Protein AF-A0A517NLF2-F1 (afdb_monomer)

Sequence (130 aa):
MVRHGDGIETCLICGDEVRTRGLCTKHYAQFNRRKRSMTRQQAEAFEEKLIADDLLAPSKQPGRPAADDPFADVAEAIMSRYPITTASKMPAAKDSDSDEADFDRQIEAAKAKDEAAKPAKKTTKRKKSG

pLDDT: mean 76.45, std 18.39, range [37.09, 98.31]

Mean predicted aligned error: 16.2 Å

Structure (mmCIF, N/CA/C/O backbone):
data_AF-A0A517NLF2-F1
#
_entry.id   AF-A0A517NLF2-F1
#
loop_
_atom_site.group_PDB
_atom_site.id
_atom_site.type_symbol
_atom_site.label_atom_id
_atom_site.label_alt_id
_atom_site.label_comp_id
_atom_site.label_asym_id
_atom_site.label_entity_id
_atom_site.label_seq_id
_atom_site.pdbx_PDB_ins_code
_atom_site.Cartn_x
_atom_site.Cartn_y
_atom_site.Cartn_z
_atom_site.occupancy
_atom_site.B_iso_or_equiv
_atom_site.auth_seq_id
_atom_site.auth_comp_id
_atom_site.auth_asym_id
_atom_site.auth_atom_id
_atom_site.pdbx_PDB_model_num
ATOM 1 N N . MET A 1 1 ? -15.611 -22.780 -2.979 1.00 37.09 1 MET A N 1
ATOM 2 C CA . MET A 1 1 ? -14.179 -22.455 -2.799 1.00 37.09 1 MET A CA 1
ATOM 3 C C . MET A 1 1 ? -13.771 -21.573 -3.968 1.00 37.09 1 MET A C 1
ATOM 5 O O . MET A 1 1 ? -13.576 -22.090 -5.061 1.00 37.09 1 MET A O 1
ATOM 9 N N . VAL A 1 2 ? -13.799 -20.252 -3.784 1.00 44.44 2 VAL A N 1
ATOM 10 C CA . VAL A 1 2 ? -13.545 -19.280 -4.859 1.00 44.44 2 VAL A CA 1
ATOM 11 C C . VAL A 1 2 ? -12.033 -19.194 -5.059 1.00 44.44 2 VAL A C 1
ATOM 13 O O . VAL A 1 2 ? -11.298 -18.860 -4.136 1.00 44.44 2 VAL A O 1
ATOM 16 N N . ARG A 1 3 ? -11.551 -19.604 -6.234 1.00 39.16 3 ARG A N 1
ATOM 17 C CA . ARG A 1 3 ? -10.129 -19.545 -6.584 1.00 39.16 3 ARG A CA 1
ATOM 18 C C . ARG A 1 3 ? -9.801 -18.109 -6.999 1.00 39.16 3 ARG A C 1
ATOM 20 O O . ARG A 1 3 ? -10.175 -17.699 -8.089 1.00 39.16 3 ARG A O 1
ATOM 27 N N . HIS A 1 4 ? -9.126 -17.350 -6.140 1.00 45.62 4 HIS A N 1
ATOM 28 C CA . HIS A 1 4 ? -8.591 -16.028 -6.482 1.00 45.62 4 HIS A CA 1
ATOM 29 C C . HIS A 1 4 ? -7.223 -16.182 -7.165 1.00 45.62 4 HIS A C 1
ATOM 31 O O . HIS A 1 4 ? -6.184 -16.074 -6.518 1.00 45.62 4 HIS A O 1
ATOM 37 N N . GLY A 1 5 ? -7.234 -16.503 -8.463 1.00 45.47 5 GLY A N 1
ATOM 38 C CA . GLY A 1 5 ? -6.035 -16.598 -9.308 1.00 45.47 5 GLY A CA 1
ATOM 39 C C . GLY A 1 5 ? -5.827 -15.416 -10.263 1.00 45.47 5 GLY A C 1
ATOM 40 O O . GLY A 1 5 ? -4.733 -15.249 -10.791 1.00 45.47 5 GLY A O 1
ATOM 41 N N . ASP A 1 6 ? -6.833 -14.564 -10.459 1.00 48.81 6 ASP A N 1
ATOM 42 C CA . ASP A 1 6 ? -6.963 -13.775 -11.688 1.00 48.81 6 ASP A CA 1
ATOM 43 C C . ASP A 1 6 ? -7.286 -12.310 -11.385 1.00 48.81 6 ASP A C 1
ATOM 45 O O . ASP A 1 6 ? -7.923 -12.009 -10.377 1.00 48.81 6 ASP A O 1
ATOM 49 N N . GLY A 1 7 ? -6.817 -11.398 -12.240 1.00 58.72 7 GLY A N 1
ATOM 50 C CA . GLY A 1 7 ? -6.957 -9.945 -12.114 1.00 58.72 7 GLY A CA 1
ATOM 51 C C . GLY A 1 7 ? -8.296 -9.498 -11.528 1.00 58.72 7 GLY A C 1
ATOM 52 O O . GLY A 1 7 ? -9.311 -9.469 -12.212 1.00 58.72 7 GLY A O 1
ATOM 53 N N . ILE A 1 8 ? -8.287 -9.139 -10.243 1.00 63.69 8 ILE A N 1
ATOM 54 C CA . ILE A 1 8 ? -9.467 -8.617 -9.558 1.00 63.69 8 ILE A CA 1
ATOM 55 C C . ILE A 1 8 ? -9.730 -7.221 -10.129 1.00 63.69 8 ILE A C 1
ATOM 57 O O . ILE A 1 8 ? -9.091 -6.256 -9.713 1.00 63.69 8 ILE A O 1
ATOM 61 N N . GLU A 1 9 ? -10.637 -7.127 -11.100 1.00 80.88 9 GLU A N 1
ATOM 62 C CA . GLU A 1 9 ? -11.022 -5.863 -11.744 1.00 80.88 9 GLU A CA 1
ATOM 63 C C . GLU A 1 9 ? -12.040 -5.069 -10.909 1.00 80.88 9 GLU A C 1
ATOM 65 O O . GLU A 1 9 ? -12.166 -3.857 -11.078 1.00 80.88 9 GLU A O 1
ATOM 70 N N . THR A 1 10 ? -12.724 -5.717 -9.957 1.00 93.31 10 THR A N 1
ATOM 71 C CA . THR A 1 10 ? -13.833 -5.129 -9.184 1.00 93.31 10 THR A CA 1
ATOM 72 C C . THR A 1 10 ? -13.596 -5.131 -7.675 1.00 93.31 10 THR A C 1
ATOM 74 O O . THR A 1 10 ? -13.072 -6.084 -7.103 1.00 93.31 10 THR A O 1
ATOM 77 N N . CYS A 1 11 ? -13.978 -4.046 -7.009 1.00 95.06 11 CYS A N 1
ATOM 78 C CA . CYS A 1 11 ? -13.687 -3.793 -5.609 1.00 95.06 11 CYS A CA 1
ATOM 79 C C . CYS A 1 11 ? -14.430 -4.782 -4.717 1.00 95.06 11 CYS A C 1
ATOM 81 O O . CYS A 1 11 ? -15.644 -4.917 -4.831 1.00 95.06 11 CYS A O 1
ATOM 83 N N . LEU A 1 12 ? -13.721 -5.373 -3.754 1.00 92.69 12 LEU A N 1
ATOM 84 C CA . LEU A 1 12 ? -14.270 -6.383 -2.838 1.00 92.69 12 LEU A CA 1
ATOM 85 C C . LEU A 1 12 ? -15.442 -5.881 -1.971 1.00 92.69 12 LEU A C 1
ATOM 87 O O . LEU A 1 12 ? -16.195 -6.682 -1.433 1.00 92.69 12 LEU A O 1
ATOM 91 N N . ILE A 1 13 ? -15.614 -4.559 -1.839 1.00 94.50 13 ILE A N 1
ATOM 92 C CA . ILE A 1 13 ? -16.658 -3.948 -1.000 1.00 94.50 13 ILE A CA 1
ATOM 93 C C . ILE A 1 13 ? -17.847 -3.449 -1.831 1.00 94.50 13 ILE A C 1
ATOM 95 O O . ILE A 1 13 ? -18.992 -3.636 -1.433 1.00 94.50 13 ILE A O 1
ATOM 99 N N . CYS A 1 14 ? -17.597 -2.771 -2.956 1.00 96.00 14 CYS A N 1
ATOM 100 C CA . CYS A 1 14 ? -18.648 -2.099 -3.737 1.00 96.00 14 CYS A CA 1
ATOM 101 C C . CYS A 1 14 ? -18.752 -2.523 -5.204 1.00 96.00 14 CYS A C 1
ATOM 103 O O . CYS A 1 14 ? -19.669 -2.072 -5.878 1.00 96.00 14 CYS A O 1
ATOM 105 N N . GLY A 1 15 ? -17.827 -3.337 -5.713 1.00 94.12 15 GLY A N 1
ATOM 106 C CA . GLY A 1 15 ? -17.807 -3.761 -7.115 1.00 94.12 15 GLY A CA 1
ATOM 107 C C . GLY A 1 15 ? -17.226 -2.752 -8.117 1.00 94.12 15 GLY A C 1
ATOM 108 O O . GLY A 1 15 ? -17.105 -3.093 -9.286 1.00 94.12 15 GLY A O 1
ATOM 109 N N . ASP A 1 16 ? -16.825 -1.547 -7.694 1.00 95.12 16 ASP A N 1
ATOM 110 C CA . ASP A 1 16 ? -16.196 -0.535 -8.571 1.00 95.12 16 ASP A CA 1
ATOM 111 C C . ASP A 1 16 ? -14.816 -0.971 -9.104 1.00 95.12 16 ASP A C 1
ATOM 113 O O . ASP A 1 16 ? -14.177 -1.843 -8.525 1.00 95.12 16 ASP A O 1
ATOM 117 N N . GLU A 1 17 ? -14.285 -0.285 -10.119 1.00 93.69 17 GLU A N 1
ATOM 118 C CA . GLU A 1 17 ? -12.945 -0.543 -10.674 1.00 93.69 17 GLU A CA 1
ATOM 119 C C . GLU A 1 17 ? -11.830 -0.540 -9.600 1.00 93.69 17 GLU A C 1
ATOM 121 O O . GLU A 1 17 ? -11.680 0.396 -8.796 1.00 93.69 17 GLU A O 1
ATOM 126 N N . VAL A 1 18 ? -11.032 -1.610 -9.579 1.00 92.38 18 VAL A N 1
ATOM 127 C CA . VAL A 1 18 ? -9.933 -1.809 -8.623 1.00 92.38 18 VAL A CA 1
ATOM 128 C C . VAL A 1 18 ? -8.681 -1.085 -9.068 1.00 92.38 18 VAL A C 1
ATOM 130 O O . VAL A 1 18 ? -8.277 -1.138 -10.223 1.00 92.38 18 VAL A O 1
ATOM 133 N N . ARG A 1 19 ? -7.984 -0.485 -8.098 1.00 85.25 19 ARG A N 1
ATOM 134 C CA . ARG A 1 19 ? -6.621 0.013 -8.319 1.00 85.25 19 ARG A CA 1
ATOM 135 C C . ARG A 1 19 ? -5.559 -0.758 -7.565 1.00 85.25 19 ARG A C 1
ATOM 137 O O . ARG A 1 19 ? -4.492 -1.029 -8.105 1.00 85.25 19 ARG A O 1
ATOM 144 N N . THR A 1 20 ? -5.779 -1.038 -6.284 1.00 88.00 20 THR A N 1
ATOM 145 C CA . THR A 1 20 ? -4.701 -1.539 -5.422 1.00 88.00 20 THR A CA 1
ATOM 146 C C . THR A 1 20 ? -5.277 -2.386 -4.297 1.00 88.00 20 THR A C 1
ATOM 148 O O . THR A 1 20 ? -6.276 -2.006 -3.690 1.00 88.00 20 THR A O 1
ATOM 151 N N . ARG A 1 21 ? -4.649 -3.538 -4.013 1.00 90.81 21 ARG A N 1
ATOM 152 C CA . ARG A 1 21 ? -5.061 -4.484 -2.951 1.00 90.81 21 ARG A CA 1
ATOM 153 C C . ARG A 1 21 ? -6.544 -4.920 -3.022 1.00 90.81 21 ARG A C 1
ATOM 155 O O . ARG A 1 21 ? -7.144 -5.193 -1.990 1.00 90.81 21 ARG A O 1
ATOM 162 N N . GLY A 1 22 ? -7.148 -4.965 -4.215 1.00 92.44 22 GLY A N 1
ATOM 163 C CA . GLY A 1 22 ? -8.562 -5.346 -4.384 1.00 92.44 22 GLY A CA 1
ATOM 164 C C . GLY A 1 22 ? -9.578 -4.257 -4.004 1.00 92.44 22 GLY A C 1
ATOM 165 O O . GLY A 1 22 ? -10.774 -4.528 -3.921 1.00 92.44 22 GLY A O 1
ATOM 166 N N . LEU A 1 23 ? -9.133 -3.016 -3.770 1.00 95.44 23 LEU A N 1
ATOM 167 C CA . LEU A 1 23 ? -10.003 -1.891 -3.424 1.00 95.44 23 LEU A CA 1
ATOM 168 C C . LEU A 1 23 ? -10.012 -0.811 -4.515 1.00 95.44 23 LEU A C 1
ATOM 170 O O . LEU A 1 23 ? -8.994 -0.530 -5.159 1.00 95.44 23 LEU A O 1
ATOM 174 N N . CYS A 1 24 ? -11.164 -0.153 -4.673 1.00 95.94 24 CYS A N 1
ATOM 175 C CA . CYS A 1 24 ? -11.271 1.093 -5.428 1.00 95.94 24 CYS A CA 1
ATOM 176 C C . CYS A 1 24 ? -10.617 2.253 -4.653 1.00 95.94 24 CYS A C 1
ATOM 178 O O . CYS A 1 24 ? -10.378 2.170 -3.442 1.00 95.94 24 CYS A O 1
ATOM 180 N N . THR A 1 25 ? -10.361 3.383 -5.318 1.00 95.94 25 THR A N 1
ATOM 181 C CA . THR A 1 25 ? -9.664 4.538 -4.718 1.00 95.94 25 THR A CA 1
ATOM 182 C C . THR A 1 25 ? -10.338 5.056 -3.440 1.00 95.94 25 THR A C 1
ATOM 184 O O . THR A 1 25 ? -9.653 5.420 -2.482 1.00 95.94 25 THR A O 1
ATOM 187 N N . LYS A 1 26 ? -11.677 5.054 -3.386 1.00 97.38 26 LYS A N 1
ATOM 188 C CA . LYS A 1 26 ? -12.444 5.536 -2.224 1.00 97.38 26 LYS A CA 1
ATOM 189 C C . LYS A 1 26 ?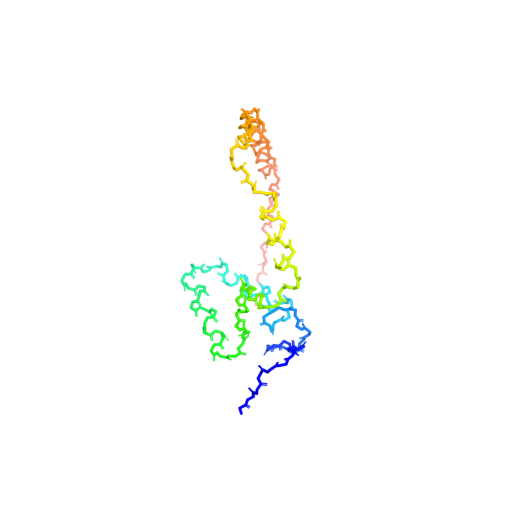 -12.230 4.650 -0.997 1.00 97.38 26 LYS A C 1
ATOM 191 O O . LYS A 1 26 ? -11.873 5.159 0.069 1.00 97.38 26 LYS A O 1
ATOM 196 N N . HIS A 1 27 ? -12.425 3.340 -1.145 1.00 97.81 27 HIS A N 1
ATOM 197 C CA . HIS A 1 27 ? -12.263 2.388 -0.047 1.00 97.81 27 HIS A CA 1
ATOM 198 C C . HIS A 1 27 ? -10.805 2.255 0.374 1.00 97.81 27 HIS A C 1
ATOM 200 O O . HIS A 1 27 ? -10.523 2.252 1.571 1.00 97.81 27 HIS A O 1
ATOM 206 N N . TYR A 1 28 ? -9.872 2.285 -0.578 1.00 96.44 28 TYR A N 1
ATOM 207 C CA . TYR A 1 28 ? -8.447 2.302 -0.270 1.00 96.44 28 TYR A CA 1
ATOM 208 C C . TYR A 1 28 ? -8.049 3.535 0.565 1.00 96.44 28 TYR A C 1
ATOM 210 O O . TYR A 1 28 ? -7.330 3.421 1.559 1.00 96.44 28 TYR A O 1
ATOM 218 N N . ALA A 1 29 ? -8.580 4.722 0.246 1.00 97.06 29 ALA A N 1
ATOM 219 C CA . ALA A 1 29 ? -8.346 5.927 1.042 1.00 97.06 29 ALA A CA 1
ATOM 220 C C . ALA A 1 29 ? -8.972 5.849 2.449 1.00 97.06 29 ALA A C 1
ATOM 222 O O . ALA A 1 29 ? -8.381 6.323 3.420 1.00 97.06 29 ALA A O 1
ATOM 223 N N . GLN A 1 30 ? -10.168 5.263 2.593 1.00 97.69 30 GLN A N 1
ATOM 224 C CA . GLN A 1 30 ? -10.779 5.028 3.910 1.00 97.69 30 GLN A CA 1
ATOM 225 C C . GLN A 1 30 ? -9.966 4.041 4.754 1.00 97.69 30 GLN A C 1
ATOM 227 O O . GLN A 1 30 ? -9.708 4.323 5.925 1.00 97.69 30 GLN A O 1
ATOM 232 N N . PHE A 1 31 ? -9.524 2.936 4.149 1.00 97.00 31 PHE A N 1
ATOM 233 C CA . PHE A 1 31 ? -8.620 1.967 4.761 1.00 97.00 31 PHE A CA 1
ATOM 234 C C . PHE A 1 31 ? -7.344 2.652 5.264 1.00 97.00 31 PHE A C 1
ATOM 236 O O . PHE A 1 31 ? -7.041 2.578 6.452 1.00 97.00 31 PHE A O 1
ATOM 243 N N . ASN A 1 32 ? -6.658 3.419 4.410 1.00 96.94 32 ASN A N 1
ATOM 244 C CA . ASN A 1 32 ? -5.424 4.110 4.789 1.00 96.94 32 ASN A CA 1
ATOM 245 C C . ASN A 1 32 ? -5.625 5.151 5.899 1.00 96.94 32 ASN A C 1
ATOM 247 O O . ASN A 1 32 ? -4.768 5.278 6.770 1.00 96.94 32 ASN A O 1
ATOM 251 N N . ARG A 1 33 ? -6.747 5.884 5.909 1.00 98.12 33 ARG A N 1
ATOM 252 C CA . ARG A 1 33 ? -7.064 6.824 7.001 1.00 98.12 33 ARG A CA 1
ATOM 253 C C . ARG A 1 33 ? -7.207 6.109 8.343 1.00 98.12 33 ARG A C 1
ATOM 255 O O . ARG A 1 33 ? -6.623 6.554 9.324 1.00 98.12 33 ARG A O 1
ATOM 262 N N . ARG A 1 34 ? -7.934 4.988 8.372 1.00 97.69 34 ARG A N 1
ATOM 263 C CA . ARG A 1 34 ? -8.112 4.169 9.584 1.00 97.69 34 ARG A CA 1
ATOM 264 C C . ARG A 1 34 ? -6.789 3.551 10.027 1.00 97.69 34 ARG A C 1
ATOM 266 O O . ARG A 1 34 ? -6.410 3.710 11.181 1.00 97.69 34 ARG A O 1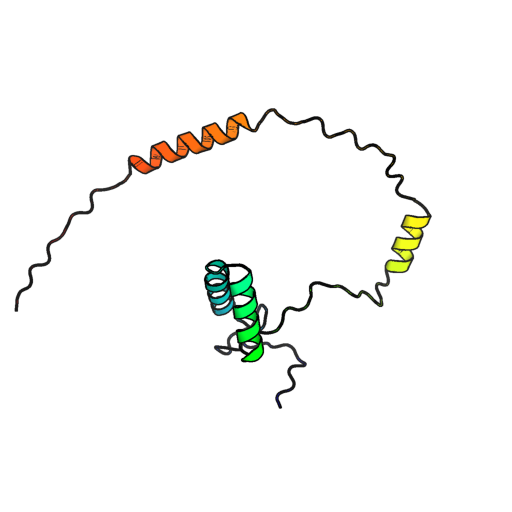
ATOM 273 N N . LYS A 1 35 ? -6.032 2.966 9.095 1.00 96.81 35 LYS A N 1
ATOM 274 C CA . LYS A 1 35 ? -4.714 2.379 9.365 1.00 96.81 35 LYS A CA 1
ATOM 275 C C . LYS A 1 35 ? -3.737 3.389 9.983 1.00 96.81 35 LYS A C 1
ATOM 277 O O . LYS A 1 35 ? -3.059 3.063 10.946 1.00 96.81 35 LYS A O 1
ATOM 282 N N . ARG A 1 36 ? -3.697 4.630 9.476 1.00 97.50 36 ARG A N 1
ATOM 283 C CA . ARG A 1 36 ? -2.826 5.706 9.998 1.00 97.50 36 ARG A CA 1
ATOM 284 C C . ARG A 1 36 ? -3.223 6.225 11.383 1.00 97.50 36 ARG A C 1
ATOM 286 O O . ARG A 1 36 ? -2.395 6.846 12.034 1.00 97.50 36 ARG A O 1
ATOM 293 N N . SER A 1 37 ? -4.463 6.002 11.821 1.00 97.88 37 SER A N 1
ATOM 294 C CA . SER A 1 37 ? -4.915 6.385 13.168 1.00 97.88 37 SER A CA 1
ATOM 295 C C . SER A 1 37 ? -4.538 5.378 14.262 1.00 97.88 37 SER A C 1
ATOM 297 O O . SER A 1 37 ? -4.777 5.643 15.436 1.00 97.88 37 SER A O 1
ATOM 299 N N . MET A 1 38 ? -3.968 4.231 13.889 1.00 97.62 38 MET A N 1
ATOM 300 C CA . MET A 1 38 ? -3.621 3.136 14.795 1.00 97.62 38 MET A CA 1
ATOM 301 C C . MET A 1 38 ? -2.107 3.048 15.010 1.00 97.62 38 MET A C 1
ATOM 303 O O . MET A 1 38 ? -1.319 3.540 14.200 1.00 97.62 38 MET A O 1
ATOM 307 N N . THR A 1 39 ? -1.683 2.383 16.088 1.00 98.31 39 THR A N 1
ATOM 308 C CA . THR A 1 39 ? -0.264 2.032 16.265 1.00 98.31 39 THR A CA 1
ATOM 309 C C . THR A 1 39 ? 0.164 0.984 15.236 1.00 98.31 39 THR A C 1
ATOM 311 O O . THR A 1 39 ? -0.674 0.308 14.639 1.00 98.31 39 THR A O 1
ATOM 314 N N . ARG A 1 40 ? 1.476 0.801 15.036 1.00 96.69 40 ARG A N 1
ATOM 315 C CA . ARG A 1 40 ? 1.997 -0.173 14.061 1.00 96.69 40 ARG A CA 1
ATOM 316 C C . ARG A 1 40 ? 1.452 -1.591 14.286 1.00 96.69 40 ARG A C 1
ATOM 318 O O . ARG A 1 40 ? 0.955 -2.194 13.344 1.00 96.69 40 ARG A O 1
ATOM 325 N N . GLN A 1 41 ? 1.473 -2.078 15.527 1.00 97.50 41 GLN A N 1
ATOM 326 C CA . GLN A 1 41 ? 0.970 -3.417 15.869 1.00 97.50 41 GLN A CA 1
ATOM 327 C C . GLN A 1 41 ? -0.542 -3.548 15.626 1.00 97.50 41 GLN A C 1
ATOM 329 O O . GLN A 1 41 ? -1.010 -4.549 15.094 1.00 97.50 41 GLN A O 1
ATOM 334 N N . GLN A 1 42 ? -1.317 -2.515 15.972 1.00 97.88 42 GLN A N 1
ATOM 335 C CA . GLN A 1 42 ? -2.761 -2.492 15.720 1.00 97.88 42 GLN A CA 1
ATOM 336 C C . GLN A 1 42 ? -3.079 -2.461 14.221 1.00 97.88 42 GLN A C 1
ATOM 338 O O . GLN A 1 42 ? -4.015 -3.119 13.780 1.00 97.88 42 GLN A O 1
ATOM 343 N N . ALA A 1 43 ? -2.297 -1.715 13.440 1.00 97.06 43 ALA A N 1
ATOM 344 C CA . ALA A 1 43 ? -2.440 -1.626 11.994 1.00 97.06 43 ALA A CA 1
ATOM 345 C C . ALA A 1 43 ? -2.143 -2.964 11.295 1.00 97.06 43 ALA A C 1
ATOM 347 O O . ALA A 1 43 ? -2.846 -3.308 10.347 1.00 97.06 43 ALA A O 1
ATOM 348 N N . GLU A 1 44 ? -1.135 -3.706 11.760 1.00 96.12 44 GLU A N 1
ATOM 349 C CA . GLU A 1 44 ? -0.807 -5.053 11.271 1.00 96.12 44 GLU A CA 1
ATOM 350 C C . GLU A 1 44 ? -1.947 -6.037 11.587 1.00 96.12 44 GLU A C 1
ATOM 352 O O . GLU A 1 44 ? -2.500 -6.639 10.670 1.00 96.12 44 GLU A O 1
ATOM 357 N N . ALA A 1 45 ? -2.411 -6.088 12.841 1.00 97.25 45 ALA A N 1
ATOM 358 C CA . ALA A 1 45 ? -3.541 -6.936 13.234 1.00 97.25 45 ALA A CA 1
ATOM 359 C C . ALA A 1 45 ? -4.859 -6.569 12.517 1.00 97.25 45 ALA A C 1
ATOM 361 O O . ALA A 1 45 ? -5.689 -7.431 12.231 1.00 97.25 45 ALA A O 1
ATOM 362 N N . PHE A 1 46 ? -5.077 -5.283 12.227 1.00 97.69 46 PHE A N 1
ATOM 363 C CA . PHE A 1 46 ? -6.222 -4.814 11.444 1.00 97.69 46 PHE A CA 1
ATOM 364 C C . PHE A 1 46 ? -6.153 -5.296 9.990 1.00 97.69 46 PHE A C 1
ATOM 366 O O . PHE A 1 46 ? -7.165 -5.727 9.442 1.00 97.69 46 PHE A O 1
ATOM 373 N N . GLU A 1 47 ? -4.972 -5.242 9.370 1.00 96.44 47 GLU A N 1
ATOM 374 C CA . GLU A 1 47 ? -4.758 -5.735 8.007 1.00 96.44 47 GLU A CA 1
ATOM 375 C C . GLU A 1 47 ? -4.931 -7.257 7.929 1.00 96.44 47 GLU A C 1
ATOM 377 O O . GLU A 1 47 ? -5.636 -7.730 7.041 1.00 96.44 47 GLU A O 1
ATOM 382 N N . GLU A 1 48 ? -4.380 -8.011 8.884 1.00 96.06 48 GLU A N 1
ATOM 383 C CA . GLU A 1 48 ? -4.542 -9.470 8.958 1.00 96.06 48 GLU A CA 1
ATOM 384 C C . GLU A 1 48 ? -6.008 -9.892 9.066 1.00 96.06 48 GLU A C 1
ATOM 386 O O . GLU A 1 48 ? -6.433 -10.792 8.347 1.00 96.06 48 GLU A O 1
ATOM 391 N N . LYS A 1 49 ? -6.804 -9.213 9.904 1.00 97.06 49 LYS A N 1
ATOM 392 C CA . LYS A 1 49 ? -8.244 -9.493 10.011 1.00 97.06 49 LYS A CA 1
ATOM 393 C C . LYS A 1 49 ? -8.981 -9.247 8.698 1.00 97.06 49 LYS A C 1
ATOM 395 O O . LYS A 1 49 ? -9.766 -10.085 8.281 1.00 97.06 49 LYS A O 1
ATOM 400 N N . LEU A 1 50 ? -8.698 -8.135 8.016 1.00 96.50 50 LEU A N 1
ATOM 401 C CA . LEU A 1 50 ? -9.333 -7.844 6.726 1.00 96.50 50 LEU A CA 1
ATOM 402 C C . LEU A 1 50 ? -8.933 -8.833 5.627 1.00 96.50 50 LEU A C 1
ATOM 404 O O . LEU A 1 50 ? -9.745 -9.108 4.750 1.00 96.50 50 LEU A O 1
ATOM 408 N N . ILE A 1 51 ? -7.699 -9.343 5.658 1.00 95.12 51 ILE A N 1
ATOM 409 C CA . ILE A 1 51 ? -7.256 -10.403 4.745 1.00 95.12 51 ILE A CA 1
ATOM 410 C C . ILE A 1 51 ? -7.965 -11.720 5.081 1.00 95.12 51 ILE A C 1
ATOM 412 O O . ILE A 1 51 ? -8.414 -12.403 4.171 1.00 95.12 51 ILE A O 1
ATOM 416 N N . ALA A 1 52 ? -8.101 -12.062 6.366 1.00 94.75 52 ALA A N 1
ATOM 417 C CA . ALA A 1 52 ? -8.792 -13.275 6.806 1.00 94.75 52 ALA A CA 1
ATOM 418 C C . ALA A 1 52 ? -10.289 -13.279 6.447 1.00 94.75 52 ALA A C 1
ATOM 420 O O . ALA A 1 52 ? -10.835 -14.334 6.139 1.00 94.75 52 ALA A O 1
ATOM 421 N N . ASP A 1 53 ? -10.925 -12.106 6.452 1.00 94.94 53 ASP A N 1
ATOM 422 C CA . ASP A 1 53 ? -12.326 -11.918 6.054 1.00 94.94 53 ASP A CA 1
ATOM 423 C C . ASP A 1 53 ? -12.509 -11.768 4.524 1.00 94.94 53 ASP A C 1
ATOM 425 O O . ASP A 1 53 ? -13.608 -11.448 4.070 1.00 94.94 53 ASP A O 1
ATOM 429 N N . ASP A 1 54 ? -11.447 -11.932 3.722 1.00 92.62 54 ASP A N 1
ATOM 430 C CA . ASP A 1 54 ? -11.431 -11.711 2.264 1.00 92.62 54 ASP A CA 1
ATOM 431 C C . ASP A 1 54 ? -11.900 -10.299 1.830 1.00 92.62 54 ASP A C 1
ATOM 433 O O . ASP A 1 54 ? -12.340 -10.069 0.702 1.00 92.62 54 ASP A O 1
ATOM 437 N N . LEU A 1 55 ? -11.771 -9.301 2.713 1.00 93.81 55 LEU A N 1
ATOM 438 C CA . LEU A 1 55 ? -12.110 -7.895 2.444 1.00 93.81 55 LEU A CA 1
ATOM 439 C C . LEU A 1 55 ? -10.930 -7.083 1.893 1.00 93.81 55 LEU A C 1
ATOM 441 O O . LEU A 1 55 ? -11.099 -5.937 1.462 1.00 93.81 55 LEU A O 1
ATOM 445 N N . LEU A 1 56 ? -9.722 -7.646 1.927 1.00 94.44 56 LEU A N 1
ATOM 446 C CA . LEU A 1 56 ? -8.501 -7.008 1.454 1.00 94.44 56 LEU A CA 1
ATOM 447 C C . LEU A 1 56 ? -7.554 -8.056 0.873 1.00 94.44 56 LEU A C 1
ATOM 449 O O . LEU A 1 56 ? -7.267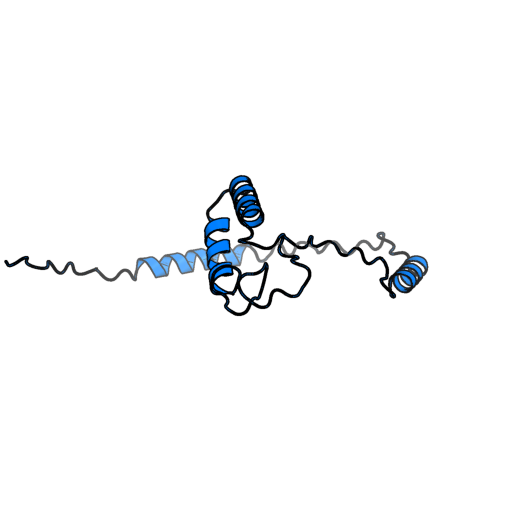 -9.063 1.509 1.00 94.44 56 LEU A O 1
ATOM 453 N N . ALA A 1 57 ? -6.997 -7.793 -0.309 1.00 91.50 57 ALA A N 1
ATOM 454 C CA . ALA A 1 57 ? -6.001 -8.697 -0.869 1.00 91.50 57 ALA A CA 1
ATOM 455 C C . ALA A 1 57 ? -4.675 -8.618 -0.077 1.00 91.50 57 ALA A C 1
ATOM 457 O O . ALA A 1 57 ? -4.242 -7.511 0.297 1.00 91.50 57 ALA A O 1
ATOM 458 N N . PRO A 1 58 ? -3.979 -9.754 0.129 1.00 90.75 58 PRO A N 1
ATOM 459 C CA . PRO A 1 58 ? -2.692 -9.769 0.807 1.00 90.75 58 PRO A CA 1
ATOM 460 C C . PRO A 1 58 ? -1.682 -8.877 0.085 1.00 90.75 58 PRO A C 1
ATOM 462 O O . PRO A 1 58 ? -1.755 -8.646 -1.129 1.00 90.75 58 PRO A O 1
ATOM 465 N N . SER A 1 59 ? -0.717 -8.346 0.838 1.00 87.50 59 SER A N 1
ATOM 466 C CA . SER A 1 59 ? 0.387 -7.624 0.214 1.00 87.50 59 SER A CA 1
ATOM 467 C C . SER A 1 59 ? 1.127 -8.575 -0.697 1.00 87.50 59 SER A C 1
ATOM 469 O O . SER A 1 59 ? 1.697 -9.553 -0.223 1.00 87.50 59 SER A O 1
ATOM 471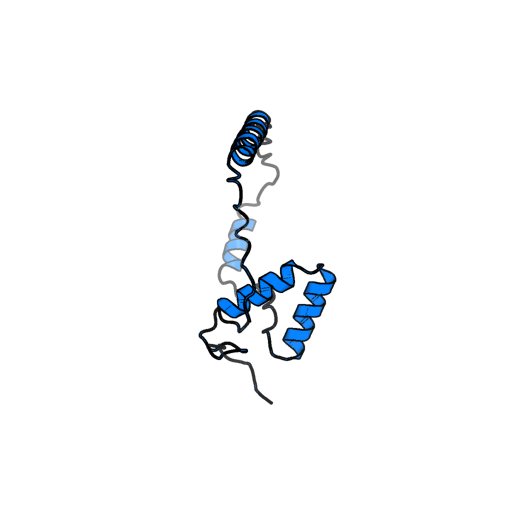 N N . LYS A 1 60 ? 1.210 -8.244 -1.987 1.00 78.88 60 LYS A N 1
ATOM 472 C CA . LYS A 1 60 ? 2.313 -8.762 -2.791 1.00 78.88 60 LYS A CA 1
ATOM 473 C C . LYS A 1 60 ? 3.573 -8.314 -2.055 1.00 78.88 60 LYS 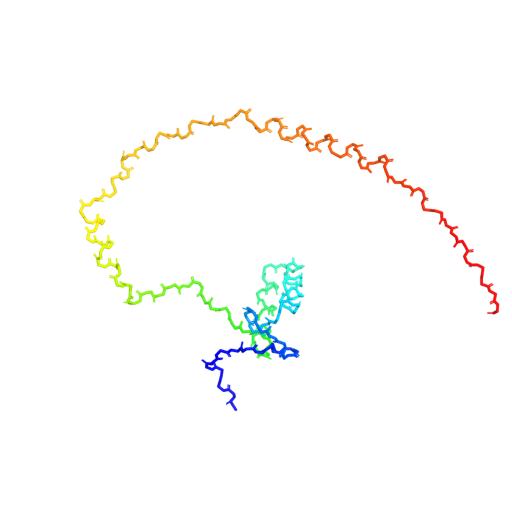A C 1
ATOM 475 O O . LYS A 1 60 ? 3.734 -7.110 -1.823 1.00 78.88 60 LYS A O 1
ATOM 480 N N . GLN A 1 61 ? 4.371 -9.255 -1.550 1.00 66.88 61 GLN A N 1
ATOM 481 C CA . GLN A 1 61 ? 5.657 -8.892 -0.970 1.00 66.88 61 GLN A CA 1
ATOM 482 C C . GLN A 1 61 ? 6.396 -8.068 -2.030 1.00 66.88 61 GLN A C 1
ATOM 484 O O . GLN A 1 61 ? 6.440 -8.496 -3.187 1.00 66.88 61 GLN A O 1
ATOM 489 N N . PRO A 1 62 ? 6.938 -6.888 -1.693 1.00 55.53 62 PRO A N 1
ATOM 490 C CA . PRO A 1 62 ? 7.854 -6.182 -2.573 1.00 55.53 62 PRO A CA 1
ATOM 491 C C . PRO A 1 62 ? 9.187 -6.941 -2.563 1.00 55.53 62 PRO A C 1
ATOM 493 O O . PRO A 1 62 ? 10.183 -6.493 -2.014 1.00 55.53 62 PRO A O 1
ATOM 496 N N . GLY A 1 63 ? 9.173 -8.150 -3.103 1.00 60.16 63 GLY A N 1
ATOM 497 C CA . GLY A 1 63 ? 10.335 -8.968 -3.357 1.00 60.16 63 GLY A CA 1
ATOM 498 C C . GLY A 1 63 ? 10.262 -9.331 -4.822 1.00 60.16 63 GLY A C 1
ATOM 499 O O . GLY A 1 63 ? 9.290 -9.938 -5.262 1.00 60.16 63 GLY A O 1
ATOM 500 N N . ARG A 1 64 ? 11.261 -8.914 -5.590 1.00 53.53 64 ARG A N 1
ATOM 501 C CA . ARG A 1 64 ? 11.491 -9.427 -6.934 1.00 53.53 64 ARG A CA 1
ATOM 502 C C . ARG A 1 64 ? 12.350 -10.685 -6.767 1.00 53.53 64 ARG A C 1
ATOM 504 O O . ARG A 1 64 ? 13.560 -10.527 -6.641 1.00 53.53 64 ARG A O 1
ATOM 511 N N . PRO A 1 65 ? 11.818 -11.920 -6.759 1.00 59.78 65 PRO A N 1
ATOM 512 C CA . PRO A 1 65 ? 12.636 -13.037 -7.185 1.00 59.78 65 PRO A CA 1
ATOM 513 C C . PRO A 1 65 ? 12.692 -12.952 -8.711 1.00 59.78 65 PRO A C 1
ATOM 515 O O . PRO A 1 65 ? 11.821 -13.470 -9.406 1.00 59.78 65 PRO A O 1
ATOM 518 N N . ALA A 1 66 ? 13.670 -12.222 -9.250 1.00 59.66 66 ALA A N 1
ATOM 519 C CA . ALA A 1 66 ? 13.966 -12.330 -10.671 1.00 59.66 66 ALA A CA 1
ATOM 520 C C . ALA A 1 66 ? 14.749 -13.634 -10.854 1.00 59.66 66 ALA A C 1
ATOM 522 O O . ALA A 1 66 ? 15.971 -13.629 -10.800 1.00 59.66 66 ALA A O 1
ATOM 523 N N . ALA A 1 67 ? 14.039 -14.759 -10.951 1.00 62.81 67 ALA A N 1
ATOM 524 C CA . ALA A 1 67 ? 14.673 -16.029 -11.303 1.00 62.81 67 ALA A CA 1
ATOM 525 C C . ALA A 1 67 ? 15.217 -15.986 -12.744 1.00 62.81 67 ALA A C 1
ATOM 527 O O . ALA A 1 67 ? 16.226 -16.614 -13.024 1.00 62.81 67 ALA A O 1
ATOM 528 N N . ASP A 1 68 ? 14.606 -15.161 -13.601 1.00 72.19 68 ASP A N 1
ATOM 529 C CA . ASP A 1 68 ? 15.013 -14.913 -14.983 1.00 72.19 68 ASP A CA 1
ATOM 530 C C . ASP A 1 68 ? 15.101 -13.400 -15.233 1.00 72.19 68 ASP A C 1
ATOM 532 O O . ASP A 1 68 ? 14.272 -12.815 -15.933 1.00 72.19 68 ASP A O 1
ATOM 536 N N . ASP A 1 69 ? 16.056 -12.713 -14.603 1.00 81.25 69 ASP A N 1
ATOM 537 C CA . ASP A 1 69 ? 16.452 -11.402 -15.122 1.00 81.25 69 ASP A CA 1
ATOM 538 C C . ASP A 1 69 ? 17.416 -11.633 -16.294 1.00 81.25 69 ASP A C 1
ATOM 540 O O . ASP A 1 69 ? 18.567 -11.989 -16.042 1.00 81.25 69 ASP A O 1
ATOM 544 N N . PRO A 1 70 ? 17.011 -11.424 -17.563 1.00 81.31 70 PRO A N 1
ATOM 545 C CA . PRO A 1 70 ? 17.903 -11.629 -18.708 1.00 81.31 70 PRO A CA 1
ATOM 546 C C . PRO A 1 70 ? 19.120 -10.689 -18.684 1.00 81.31 70 PRO A C 1
ATOM 548 O O . PRO A 1 70 ? 20.045 -10.847 -19.476 1.00 81.31 70 PRO A O 1
ATOM 551 N N . PHE A 1 71 ? 19.121 -9.693 -17.793 1.00 87.12 71 PHE A N 1
ATOM 552 C CA . PHE A 1 71 ? 20.228 -8.769 -17.596 1.00 87.12 71 PHE A CA 1
ATOM 553 C C . PHE A 1 71 ? 21.140 -9.142 -16.422 1.00 87.12 71 PHE A C 1
ATOM 555 O O . PHE A 1 71 ? 22.140 -8.453 -16.230 1.00 87.12 71 PHE A O 1
ATOM 562 N N . ALA A 1 72 ? 20.841 -10.196 -15.648 1.00 85.56 72 ALA A N 1
ATOM 563 C CA . ALA A 1 72 ? 21.677 -10.619 -14.520 1.00 85.56 72 ALA A CA 1
ATOM 564 C C . ALA A 1 72 ? 23.102 -10.958 -14.975 1.00 85.56 72 ALA A C 1
ATOM 566 O O . ALA A 1 72 ? 24.057 -10.386 -14.451 1.00 85.56 72 ALA A O 1
ATOM 567 N N . ASP A 1 73 ? 23.234 -11.773 -16.023 1.00 86.94 73 ASP A N 1
ATOM 568 C CA . ASP A 1 73 ? 24.532 -12.171 -16.581 1.00 86.94 73 ASP A CA 1
ATOM 569 C C . ASP A 1 73 ? 25.317 -10.965 -17.119 1.00 86.94 73 ASP A C 1
ATOM 571 O O . ASP A 1 73 ? 26.532 -10.854 -16.953 1.00 86.94 73 ASP A O 1
ATOM 575 N N . VAL A 1 74 ? 24.617 -10.013 -17.749 1.00 93.19 74 VAL A N 1
ATOM 576 C CA . VAL A 1 74 ? 25.228 -8.783 -18.275 1.00 93.19 74 VAL A CA 1
ATOM 577 C C . VAL A 1 74 ? 25.704 -7.889 -17.132 1.00 93.19 74 VAL A C 1
ATOM 579 O O . VAL A 1 74 ? 26.808 -7.346 -17.190 1.00 93.19 74 VAL A O 1
ATOM 582 N N . ALA A 1 75 ? 24.894 -7.738 -16.084 1.00 89.81 75 ALA A N 1
ATOM 583 C CA . ALA A 1 75 ? 25.255 -6.973 -14.901 1.00 89.81 75 ALA A CA 1
ATOM 584 C C . ALA A 1 75 ? 26.463 -7.599 -14.187 1.00 89.81 75 ALA A C 1
ATOM 586 O O . ALA A 1 75 ? 27.398 -6.875 -13.849 1.00 89.81 75 ALA A O 1
ATOM 587 N N . GLU A 1 76 ? 26.493 -8.924 -14.029 1.00 91.50 76 GLU A N 1
ATOM 588 C CA . GLU A 1 76 ? 27.620 -9.654 -13.442 1.00 91.50 76 GLU A CA 1
ATOM 589 C C . GLU A 1 76 ? 28.896 -9.496 -14.280 1.00 91.50 76 GLU A C 1
ATOM 591 O O . GLU A 1 76 ? 29.958 -9.175 -13.741 1.00 91.50 76 GLU A O 1
ATOM 596 N N . ALA A 1 77 ? 28.793 -9.603 -15.609 1.00 93.56 77 ALA A N 1
ATOM 597 C CA . ALA A 1 77 ? 29.917 -9.376 -16.513 1.00 93.56 77 ALA A CA 1
ATOM 598 C C . ALA A 1 77 ? 30.470 -7.942 -16.413 1.00 93.56 77 ALA A C 1
ATOM 600 O O . ALA A 1 77 ? 31.688 -7.743 -16.407 1.00 93.56 77 ALA A O 1
ATOM 601 N N . ILE A 1 78 ? 29.598 -6.932 -16.303 1.00 94.81 78 ILE A N 1
ATOM 602 C CA . ILE A 1 78 ? 30.007 -5.532 -16.117 1.00 94.81 78 ILE A CA 1
ATOM 603 C C . ILE A 1 78 ? 30.667 -5.338 -14.748 1.00 94.81 78 ILE A C 1
ATOM 605 O O . ILE A 1 78 ? 31.732 -4.728 -14.682 1.00 94.81 78 ILE A O 1
ATOM 609 N N . MET A 1 79 ? 30.081 -5.868 -13.671 1.00 91.94 79 MET A N 1
ATOM 610 C CA . MET A 1 79 ? 30.627 -5.745 -12.313 1.00 91.94 79 MET A CA 1
ATOM 611 C C . MET A 1 79 ? 31.974 -6.458 -12.159 1.00 91.94 79 MET A C 1
ATOM 613 O O . MET A 1 79 ? 32.866 -5.940 -11.492 1.00 91.94 79 MET A O 1
ATOM 617 N N . SER A 1 80 ? 32.150 -7.613 -12.805 1.00 93.38 80 SER A N 1
ATOM 618 C CA . SER A 1 80 ? 33.424 -8.340 -12.841 1.00 93.38 80 SER A CA 1
ATOM 619 C C . SER A 1 80 ? 34.498 -7.563 -13.607 1.00 93.38 80 SER A C 1
ATOM 621 O O . SER A 1 80 ? 35.643 -7.455 -13.166 1.00 93.38 80 SER A O 1
ATOM 623 N N . ARG A 1 81 ? 34.121 -6.963 -14.743 1.00 94.94 81 ARG A N 1
ATOM 624 C CA . ARG A 1 81 ? 35.034 -6.185 -15.591 1.00 94.94 81 ARG A CA 1
ATOM 625 C C . ARG A 1 81 ? 35.425 -4.841 -14.979 1.00 94.94 81 ARG A C 1
ATOM 627 O O . ARG A 1 81 ? 36.544 -4.379 -15.191 1.00 94.94 81 ARG A O 1
ATOM 634 N N . TYR A 1 82 ? 34.508 -4.218 -14.248 1.00 90.00 82 TYR A N 1
ATOM 635 C CA . TYR A 1 82 ? 34.693 -2.932 -13.588 1.00 90.00 82 TYR A CA 1
ATOM 636 C C . TYR A 1 82 ? 34.371 -3.089 -12.102 1.00 90.00 82 TYR A C 1
ATOM 638 O O . TYR A 1 82 ? 33.303 -2.650 -11.663 1.00 90.00 82 TYR A O 1
ATOM 646 N N . PRO A 1 83 ? 35.266 -3.716 -11.312 1.00 82.06 83 PRO A N 1
ATOM 647 C CA . PRO A 1 83 ? 35.050 -3.818 -9.882 1.00 82.06 83 PRO A CA 1
ATOM 648 C C . PRO A 1 83 ? 34.911 -2.400 -9.342 1.00 82.06 83 PRO A C 1
ATOM 650 O O . PRO A 1 83 ? 35.798 -1.564 -9.527 1.00 82.06 83 PRO A O 1
ATOM 653 N N . ILE A 1 84 ? 33.772 -2.120 -8.709 1.00 77.31 84 ILE A N 1
ATOM 654 C CA . ILE A 1 84 ? 33.550 -0.850 -8.032 1.00 77.31 84 ILE A CA 1
ATOM 655 C C . ILE A 1 84 ? 34.595 -0.794 -6.922 1.00 77.31 84 ILE A C 1
ATOM 657 O O . ILE A 1 84 ? 34.448 -1.416 -5.870 1.00 77.31 84 ILE A O 1
ATOM 661 N N . THR A 1 85 ? 35.691 -0.083 -7.164 1.00 72.94 85 THR A N 1
ATOM 662 C CA . THR A 1 85 ? 36.650 0.220 -6.120 1.00 72.94 85 THR A CA 1
ATOM 663 C C . THR A 1 85 ? 35.969 1.246 -5.227 1.00 72.94 85 THR A C 1
ATOM 665 O O . THR A 1 85 ? 35.958 2.447 -5.480 1.00 72.94 85 THR A O 1
ATOM 668 N N . THR A 1 86 ? 35.391 0.779 -4.125 1.00 60.22 86 THR A N 1
ATOM 669 C CA . THR A 1 86 ? 34.866 1.643 -3.054 1.00 60.22 86 THR A CA 1
ATOM 670 C C . THR A 1 86 ? 35.951 2.545 -2.436 1.00 60.22 86 THR A C 1
ATOM 672 O O . THR A 1 86 ? 35.663 3.378 -1.583 1.00 60.22 86 THR A O 1
ATOM 675 N N . ALA A 1 87 ? 37.200 2.424 -2.901 1.00 59.16 87 ALA A N 1
ATOM 676 C CA . ALA A 1 87 ? 38.326 3.300 -2.613 1.00 59.16 87 ALA A CA 1
ATOM 677 C C . ALA A 1 87 ? 38.298 4.643 -3.364 1.00 59.16 87 ALA A C 1
ATOM 679 O O . ALA A 1 87 ? 39.076 5.533 -3.013 1.00 59.16 87 ALA A O 1
ATOM 680 N N . SER A 1 88 ? 37.398 4.852 -4.335 1.00 58.25 88 SER A N 1
ATOM 681 C CA . SER A 1 88 ? 37.032 6.210 -4.735 1.00 58.25 88 SER A CA 1
ATOM 682 C C . SER A 1 88 ? 36.256 6.834 -3.586 1.00 58.25 88 SER A C 1
ATOM 684 O O . SER A 1 88 ? 35.029 6.840 -3.564 1.00 58.25 88 SER A O 1
ATOM 686 N N . LYS A 1 89 ? 37.019 7.330 -2.608 1.00 57.75 89 LYS A N 1
ATOM 687 C CA . LYS A 1 89 ? 36.642 8.325 -1.618 1.00 57.75 89 LYS A CA 1
ATOM 688 C C . LYS A 1 89 ? 35.920 9.421 -2.385 1.00 57.75 89 LYS A C 1
ATOM 690 O O . LYS A 1 89 ? 36.559 10.333 -2.908 1.00 57.75 89 LYS A O 1
ATOM 695 N N . MET A 1 90 ? 34.600 9.280 -2.525 1.00 59.19 90 MET A N 1
ATOM 696 C CA . MET A 1 90 ? 33.759 10.390 -2.928 1.00 59.19 90 MET A CA 1
ATOM 697 C C . MET A 1 90 ? 34.196 11.515 -1.998 1.00 59.19 90 MET A C 1
ATOM 699 O O . MET A 1 90 ? 34.293 11.263 -0.787 1.00 59.19 90 MET A O 1
ATOM 703 N N . PRO A 1 91 ? 34.617 12.676 -2.532 1.00 59.69 91 PRO A N 1
ATOM 704 C CA . PRO A 1 91 ? 34.970 13.782 -1.668 1.00 59.69 91 PRO A CA 1
ATOM 705 C C . PRO A 1 91 ? 33.778 13.933 -0.741 1.00 59.69 91 PRO A C 1
ATOM 707 O O . PRO A 1 91 ? 32.653 14.055 -1.231 1.00 59.69 91 PRO A O 1
ATOM 710 N N . ALA A 1 92 ? 34.028 13.774 0.565 1.00 58.88 92 ALA A N 1
ATOM 711 C CA . ALA A 1 92 ? 33.034 14.036 1.586 1.00 58.88 92 ALA A CA 1
ATOM 712 C C . ALA A 1 92 ? 32.357 15.320 1.134 1.00 58.88 92 ALA A C 1
ATOM 714 O O . ALA A 1 92 ? 33.068 16.306 0.900 1.00 58.88 92 ALA A O 1
ATOM 715 N N . ALA A 1 93 ? 31.059 15.235 0.832 1.00 59.50 93 ALA A N 1
ATOM 716 C CA . ALA A 1 93 ? 30.269 16.399 0.503 1.00 59.50 93 ALA A CA 1
ATOM 717 C C . ALA A 1 93 ? 30.512 17.330 1.683 1.00 59.50 93 ALA A C 1
ATOM 719 O O . ALA A 1 93 ? 30.064 17.039 2.788 1.00 59.50 93 ALA A O 1
ATOM 720 N N . LYS A 1 94 ? 31.400 18.312 1.481 1.00 53.59 94 LYS A N 1
ATOM 721 C CA . LYS A 1 94 ? 31.777 19.245 2.526 1.00 53.59 94 LYS A CA 1
ATOM 722 C C . LYS A 1 94 ? 30.476 19.883 2.925 1.00 53.59 94 LYS A C 1
ATOM 724 O O . LYS A 1 94 ? 29.742 20.354 2.057 1.00 53.59 94 LYS A O 1
ATOM 729 N N . ASP A 1 95 ? 30.230 19.783 4.212 1.00 51.78 95 ASP A N 1
ATOM 730 C CA . ASP A 1 95 ? 29.065 20.235 4.924 1.00 51.78 95 ASP A CA 1
ATOM 731 C C . ASP A 1 95 ? 28.582 21.555 4.316 1.00 51.78 95 ASP A C 1
ATOM 733 O O . ASP A 1 95 ? 29.194 22.612 4.482 1.00 51.78 95 ASP A O 1
ATOM 737 N N . SER A 1 96 ? 27.489 21.488 3.556 1.00 55.19 96 SER A N 1
ATOM 738 C CA . SER A 1 96 ? 26.650 22.646 3.275 1.00 55.19 96 SER A CA 1
ATOM 739 C C . SER A 1 96 ? 25.869 22.949 4.555 1.00 55.19 96 SER A C 1
ATOM 741 O O . SER A 1 96 ? 24.656 22.796 4.612 1.00 55.19 96 SER A O 1
ATOM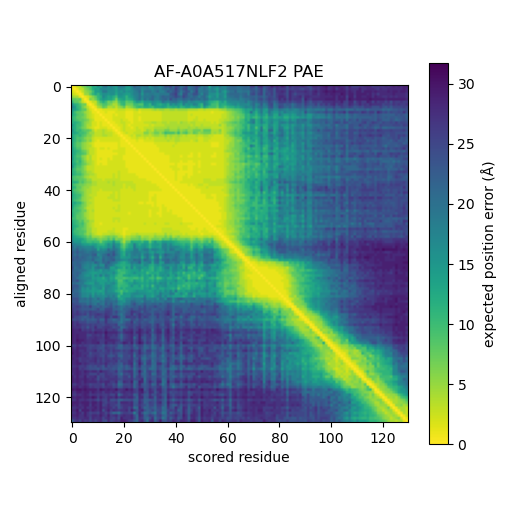 743 N N . ASP A 1 97 ? 26.608 23.323 5.600 1.00 52.88 97 ASP A N 1
ATOM 744 C CA . ASP A 1 97 ? 26.146 23.703 6.940 1.00 52.88 97 ASP A CA 1
ATOM 745 C C . ASP A 1 97 ? 25.768 25.202 6.972 1.00 52.88 97 ASP A C 1
ATOM 747 O O . ASP A 1 97 ? 25.950 25.898 7.963 1.00 52.88 97 ASP A O 1
ATOM 751 N N . SER A 1 98 ? 25.331 25.766 5.838 1.00 53.47 98 SER A N 1
ATOM 752 C CA . SER A 1 98 ? 25.146 27.222 5.684 1.00 53.47 98 SER A CA 1
ATOM 753 C C . SER A 1 98 ? 23.693 27.681 5.557 1.00 53.47 98 SER A C 1
ATOM 755 O O . SER A 1 98 ? 23.458 28.877 5.684 1.00 53.47 98 SER A O 1
ATOM 757 N N . ASP A 1 99 ? 22.723 26.783 5.351 1.00 54.09 99 ASP A N 1
ATOM 758 C CA . ASP A 1 99 ? 21.358 27.186 4.957 1.00 54.09 99 ASP A CA 1
ATOM 759 C C . ASP A 1 99 ? 20.223 26.662 5.865 1.00 54.09 99 ASP A C 1
ATOM 761 O O . ASP A 1 99 ? 19.052 26.902 5.583 1.00 54.09 99 ASP A O 1
ATOM 765 N N . GLU A 1 100 ? 20.517 26.008 6.996 1.00 54.31 100 GLU A N 1
ATOM 766 C CA . GLU A 1 100 ? 19.466 25.601 7.958 1.00 54.31 100 GLU A CA 1
ATOM 767 C C . GLU A 1 100 ? 18.935 26.795 8.785 1.00 54.31 100 GLU A C 1
ATOM 769 O O . GLU A 1 100 ? 17.788 26.794 9.229 1.00 54.31 100 GLU A O 1
ATOM 774 N N . ALA A 1 101 ? 19.721 27.870 8.945 1.00 56.50 101 ALA A N 1
ATOM 775 C CA . ALA A 1 101 ? 19.312 29.039 9.735 1.00 56.50 101 ALA A CA 1
ATOM 776 C C . ALA A 1 101 ? 18.282 29.950 9.030 1.00 56.50 101 ALA A C 1
ATOM 778 O O . ALA A 1 101 ? 17.596 30.732 9.695 1.00 56.50 101 ALA A O 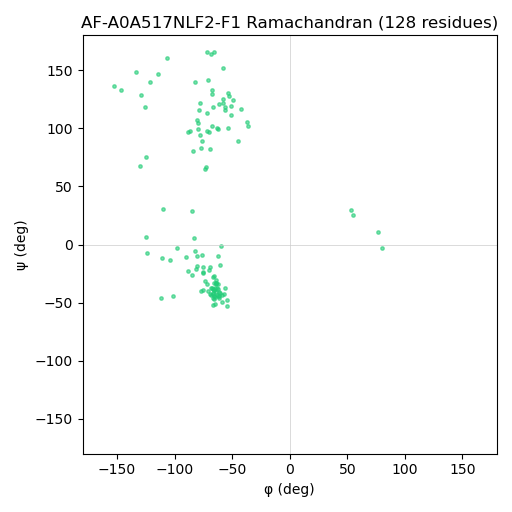1
ATOM 779 N N . ASP A 1 102 ? 18.151 29.867 7.701 1.00 54.03 102 ASP A N 1
ATOM 780 C CA . ASP A 1 102 ? 17.194 30.689 6.947 1.00 54.03 102 ASP A CA 1
ATOM 781 C C . ASP A 1 102 ? 15.788 30.059 6.909 1.00 54.03 102 ASP A C 1
ATOM 783 O O . ASP A 1 102 ? 14.779 30.769 6.841 1.00 54.03 102 ASP A O 1
ATOM 787 N N . PHE A 1 103 ? 15.684 28.731 7.040 1.00 54.97 103 PHE A N 1
ATOM 788 C CA . PHE A 1 103 ? 14.397 28.034 6.966 1.00 54.97 103 PHE A CA 1
ATOM 789 C C . PHE A 1 103 ? 13.565 28.180 8.252 1.00 54.97 103 PHE A C 1
ATOM 791 O O . PHE A 1 103 ? 12.361 28.447 8.178 1.00 54.97 103 PHE A O 1
ATOM 798 N N . ASP A 1 104 ? 14.194 28.124 9.432 1.00 59.41 104 ASP A N 1
ATOM 799 C CA . ASP A 1 104 ? 13.494 28.335 10.710 1.00 59.41 104 ASP A CA 1
ATOM 800 C C . ASP A 1 104 ? 12.928 29.763 10.840 1.00 59.41 104 ASP A C 1
ATOM 802 O O . ASP A 1 1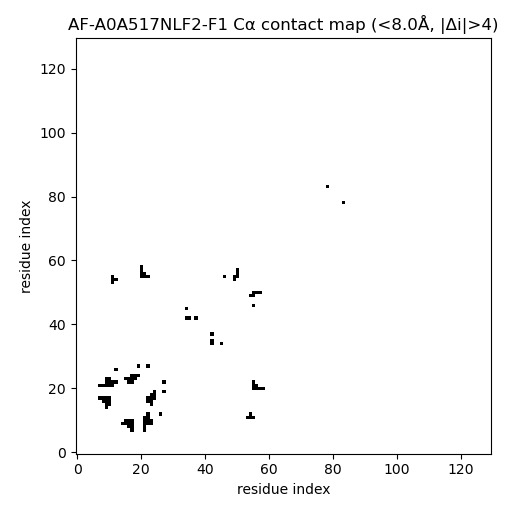04 ? 11.808 29.957 11.329 1.00 59.41 104 ASP A O 1
ATOM 806 N N . ARG A 1 105 ? 13.620 30.774 10.289 1.00 59.88 105 ARG A N 1
ATOM 807 C CA . ARG A 1 105 ? 13.115 32.159 10.223 1.00 59.88 105 ARG A CA 1
ATOM 808 C C . ARG A 1 105 ? 11.857 32.300 9.363 1.00 59.88 105 ARG A C 1
ATOM 810 O O . ARG A 1 105 ? 10.994 33.126 9.674 1.00 59.88 105 ARG A O 1
ATOM 817 N N . GLN A 1 106 ? 11.716 31.502 8.303 1.00 60.00 106 GLN A N 1
ATOM 818 C CA . GLN A 1 106 ? 10.519 31.524 7.455 1.00 60.00 106 GLN A CA 1
ATOM 819 C C . GLN A 1 106 ? 9.305 30.876 8.141 1.00 60.00 106 GLN A C 1
ATOM 821 O O . GLN A 1 106 ? 8.175 31.331 7.936 1.00 60.00 106 GLN A O 1
ATOM 826 N N . ILE A 1 107 ? 9.512 29.878 9.009 1.00 61.41 107 ILE A N 1
ATOM 827 C CA . ILE A 1 107 ? 8.425 29.215 9.750 1.00 61.41 107 ILE A CA 1
ATOM 828 C C . ILE A 1 107 ? 7.836 30.134 10.835 1.00 61.41 107 ILE A C 1
ATOM 830 O O . ILE A 1 107 ? 6.610 30.182 10.998 1.00 61.41 107 ILE A O 1
ATOM 834 N N . GLU A 1 108 ? 8.658 30.907 11.553 1.00 60.41 108 GLU A N 1
ATOM 835 C CA . GLU A 1 108 ? 8.157 31.845 12.573 1.00 60.41 108 GLU A CA 1
ATOM 836 C C . GLU A 1 108 ? 7.349 33.006 11.967 1.00 60.41 108 GLU A C 1
ATOM 838 O O . GLU A 1 108 ? 6.298 33.379 12.499 1.00 60.41 108 GLU A O 1
ATOM 843 N N . ALA A 1 109 ? 7.755 33.519 10.800 1.00 59.12 109 ALA A N 1
ATOM 844 C CA . ALA A 1 109 ? 7.036 34.591 10.108 1.00 59.12 109 ALA A CA 1
ATOM 845 C C . ALA A 1 109 ? 5.640 34.169 9.600 1.00 59.12 109 ALA A C 1
ATOM 847 O O . ALA A 1 109 ? 4.740 35.009 9.492 1.00 59.12 109 ALA A O 1
ATOM 848 N N . ALA A 1 110 ? 5.430 32.881 9.304 1.00 59.00 110 ALA A N 1
ATOM 849 C CA . ALA A 1 110 ? 4.130 32.360 8.883 1.00 59.00 110 ALA A CA 1
ATOM 850 C C . ALA A 1 110 ? 3.142 32.230 10.057 1.00 59.00 110 ALA A C 1
ATOM 852 O O . ALA A 1 110 ? 1.974 32.594 9.916 1.00 59.00 110 ALA A O 1
ATOM 853 N N . LYS A 1 111 ? 3.602 31.803 11.244 1.00 59.59 111 LYS A N 1
ATOM 854 C CA . LYS A 1 111 ? 2.735 31.665 12.433 1.00 59.59 111 LYS A CA 1
ATOM 855 C C . LYS A 1 111 ? 2.155 32.998 12.919 1.00 59.59 111 LYS A C 1
ATOM 857 O O . LYS A 1 111 ? 1.028 33.018 13.405 1.00 59.59 111 LYS A O 1
ATOM 862 N N . ALA A 1 112 ? 2.865 34.112 12.730 1.00 59.25 112 ALA A N 1
ATOM 863 C CA . ALA A 1 112 ? 2.387 35.434 13.141 1.00 59.25 112 ALA A CA 1
ATOM 864 C C . ALA A 1 112 ? 1.202 35.965 12.303 1.00 59.25 112 ALA A C 1
ATOM 866 O O . ALA A 1 112 ? 0.460 36.829 12.768 1.00 59.25 112 ALA A O 1
ATOM 867 N N . LYS A 1 113 ? 0.991 35.467 11.076 1.00 58.97 113 LYS A N 1
ATOM 868 C CA . LYS A 1 113 ? -0.082 35.964 10.192 1.00 58.97 113 LYS A CA 1
ATOM 869 C C . LYS A 1 113 ? -1.426 35.257 10.393 1.00 58.97 113 LYS A C 1
ATOM 871 O O . LYS A 1 113 ? -2.460 35.856 10.105 1.00 58.97 113 LYS A O 1
ATOM 876 N N . ASP A 1 114 ? -1.438 34.042 10.939 1.00 56.28 114 ASP A N 1
ATOM 877 C CA . ASP A 1 114 ? -2.673 33.275 11.169 1.00 56.28 114 ASP A CA 1
ATOM 878 C C . ASP A 1 114 ? -3.424 33.672 12.457 1.00 56.28 114 ASP A C 1
ATOM 880 O O . ASP A 1 114 ? -4.638 33.473 12.555 1.00 56.28 114 ASP A O 1
ATOM 884 N N . GLU A 1 115 ? -2.768 34.303 13.440 1.00 57.81 115 GLU A N 1
ATOM 885 C CA . GLU A 1 115 ? -3.465 34.782 14.648 1.00 57.81 115 GLU A CA 1
ATOM 886 C C . GLU A 1 115 ? -4.305 36.048 14.425 1.00 57.81 115 GLU A C 1
ATOM 888 O O . GLU A 1 115 ? -5.297 36.252 15.128 1.00 57.81 115 GLU A O 1
ATOM 893 N N . ALA A 1 116 ? -3.992 36.864 13.415 1.00 59.88 116 ALA A N 1
ATOM 894 C CA . ALA A 1 116 ? -4.735 38.095 13.131 1.00 59.88 116 ALA A CA 1
ATOM 895 C C . ALA A 1 116 ? -6.043 37.868 12.341 1.00 59.88 116 ALA A C 1
ATOM 897 O O . ALA A 1 116 ? -6.858 38.782 12.220 1.00 59.88 116 ALA A O 1
ATOM 898 N N . ALA A 1 117 ? -6.278 36.658 11.819 1.00 58.06 117 ALA A N 1
ATOM 899 C CA . ALA A 1 117 ? -7.375 36.361 10.895 1.00 58.06 117 ALA A CA 1
ATOM 900 C C . ALA A 1 117 ? -8.486 35.479 11.495 1.00 58.06 117 ALA A C 1
ATOM 902 O O . ALA A 1 117 ? -9.142 34.734 10.768 1.00 58.06 117 ALA A O 1
ATOM 903 N N . LYS A 1 118 ? -8.751 35.554 12.809 1.00 61.06 118 LYS A N 1
ATOM 904 C CA . LYS A 1 118 ? -9.961 34.952 13.405 1.00 61.06 118 LYS A CA 1
ATOM 905 C C . LYS A 1 118 ? -11.134 35.947 13.375 1.00 61.06 118 LYS A C 1
ATOM 907 O O . LYS A 1 118 ? -11.261 36.755 14.294 1.00 61.06 118 LYS A O 1
ATOM 912 N N . PRO A 1 119 ? -12.044 35.889 12.378 1.00 59.31 119 PRO A N 1
ATOM 913 C CA . PRO A 1 119 ? -13.285 36.646 12.423 1.00 59.31 119 PRO A CA 1
ATOM 914 C C . PRO A 1 119 ? -14.191 36.111 13.538 1.00 59.31 119 PRO A C 1
ATOM 916 O O . PRO A 1 119 ? -14.466 34.910 13.638 1.00 59.31 119 PRO A O 1
ATOM 919 N N . ALA A 1 120 ? -14.671 37.034 14.369 1.00 60.84 120 ALA A N 1
ATOM 920 C CA . ALA A 1 120 ? -15.635 36.802 15.433 1.00 60.84 120 ALA A CA 1
ATOM 921 C C . ALA A 1 120 ? -16.865 36.036 14.912 1.00 60.84 120 ALA A C 1
ATOM 923 O O . ALA A 1 120 ? -17.680 36.561 14.149 1.00 60.84 120 ALA A O 1
ATOM 924 N N . LYS A 1 121 ? -17.022 34.779 15.343 1.00 63.75 121 LYS A N 1
ATOM 925 C CA . LYS A 1 121 ? -18.233 33.997 15.082 1.00 63.75 121 LYS A CA 1
ATOM 926 C C . LYS A 1 121 ? -19.396 34.616 15.864 1.00 63.75 121 LYS A C 1
ATOM 928 O O . LYS A 1 121 ? -19.520 34.416 17.069 1.00 63.75 121 LYS A O 1
ATOM 933 N N . LYS A 1 122 ? -20.252 35.364 15.158 1.00 57.81 122 LYS A N 1
ATOM 934 C CA . LYS A 1 122 ? -21.565 35.822 15.635 1.00 57.81 122 LYS A CA 1
ATOM 935 C C . LYS A 1 122 ? -22.405 34.617 16.064 1.00 57.81 122 LYS A C 1
ATOM 937 O O . LYS A 1 122 ? -22.744 33.757 15.255 1.00 57.81 122 LYS A O 1
ATOM 942 N N . THR A 1 123 ? -22.770 34.580 17.338 1.00 58.78 123 THR A N 1
ATOM 943 C CA . THR A 1 123 ? -23.716 33.631 17.922 1.00 58.78 123 THR A CA 1
ATOM 944 C C . THR A 1 123 ? -25.148 34.052 17.580 1.00 58.78 123 THR A C 1
ATOM 946 O O . THR A 1 123 ? -25.770 34.863 18.261 1.00 58.78 123 THR A O 1
ATOM 949 N N . THR A 1 124 ? -25.722 33.504 16.509 1.00 63.31 124 THR A N 1
ATOM 950 C CA . THR A 1 124 ? -27.163 33.644 16.248 1.00 63.31 124 THR A CA 1
ATOM 951 C C . THR A 1 124 ? -27.946 32.658 17.111 1.00 63.31 124 THR A C 1
ATOM 953 O O . THR A 1 124 ? -28.062 31.473 16.800 1.00 63.31 124 THR A O 1
ATOM 956 N N . LYS A 1 125 ? -28.483 33.173 18.218 1.00 6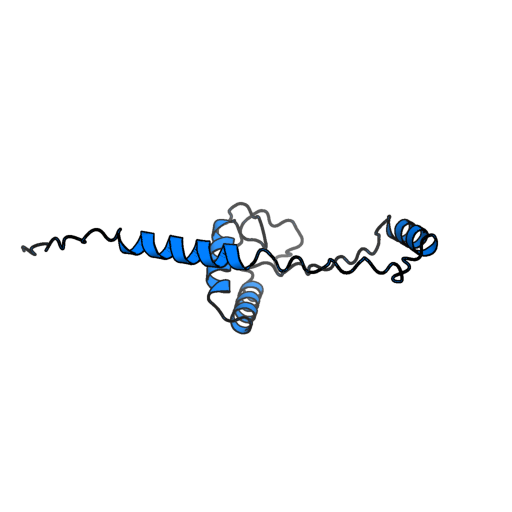8.94 125 LYS A N 1
ATOM 957 C CA . LYS A 1 125 ? -29.426 32.520 19.133 1.00 68.94 125 LYS A CA 1
ATOM 958 C C . LYS A 1 125 ? -30.736 32.221 18.391 1.00 68.94 125 LYS A C 1
ATOM 960 O O . LYS A 1 125 ? -31.564 33.108 18.200 1.00 68.94 125 LYS A O 1
ATOM 965 N N . ARG A 1 126 ? -30.931 30.974 17.951 1.00 63.06 126 ARG A N 1
ATOM 966 C CA . ARG A 1 126 ? -32.221 30.511 17.416 1.00 63.06 126 ARG A CA 1
ATOM 967 C C . ARG A 1 126 ? -33.225 30.376 18.564 1.00 63.06 126 ARG A C 1
ATOM 969 O O . ARG A 1 126 ? -33.067 29.552 19.460 1.00 63.06 126 ARG A O 1
ATOM 976 N N . LYS A 1 127 ? -34.234 31.244 18.526 1.00 67.69 127 LYS A N 1
ATOM 977 C CA . LYS A 1 127 ? -35.413 31.277 19.393 1.00 67.69 127 LYS A CA 1
ATOM 978 C C . LYS A 1 127 ? -36.256 30.027 19.109 1.00 67.69 127 LYS A C 1
ATOM 980 O O . LYS A 1 127 ? -36.683 29.829 17.977 1.00 67.69 127 LYS A O 1
ATOM 985 N N . LYS A 1 128 ? -36.439 29.173 20.119 1.00 65.50 128 LYS A N 1
ATOM 986 C CA . LYS A 1 128 ? -37.346 28.020 20.085 1.00 65.50 128 LYS A CA 1
ATOM 987 C C . LYS A 1 128 ? -38.767 28.544 20.296 1.00 65.50 128 LYS A C 1
ATOM 989 O O . LYS A 1 128 ? -39.022 29.221 21.289 1.00 65.50 128 LYS A O 1
ATOM 994 N N . SER A 1 129 ? -39.646 28.285 19.341 1.00 65.88 129 SER A N 1
ATOM 995 C CA . SER A 1 129 ? -41.072 28.600 19.396 1.00 65.88 129 SER A CA 1
ATOM 996 C C . SER A 1 129 ? -41.839 27.335 19.045 1.00 65.88 129 SER A C 1
ATOM 998 O O . SER A 1 129 ? -41.545 26.748 18.003 1.00 65.88 129 SER A O 1
ATOM 1000 N N . GLY A 1 130 ? -42.799 26.967 19.892 1.00 62.19 130 GLY A N 1
ATOM 1001 C CA . GLY A 1 130 ? -43.678 25.811 19.710 1.00 62.19 130 GLY A CA 1
ATOM 1002 C C . GLY A 1 130 ? -43.265 24.652 20.585 1.00 62.19 130 GLY A C 1
ATOM 1003 O O . GLY A 1 130 ? -42.335 23.927 20.173 1.00 62.19 130 GLY A O 1
#

Foldseek 3Di:
DDDPPDPLQAALPHGHGDDPQRHDPVVVVVLVVVLVVDDPVVSVVVQVVCVVVVNGHDDPPPDDPPVPPVCPVVVVVVCVVPVPPPVPPPPPPPDPVPPPVVVVVVVVVVVVVVVVPDDDDDDDDDDDDD

Secondary structure (DSSP, 8-state):
-----S---B-TTT-PBP-BTTB-HHHHHHHHHHHHTS-HHHHHHHHHHHHHTTSSPPPPPS----TT-TTHHHHHHHHHHS---TTS--------TTSHHHHHHHHHHHHHHHGGG-------------

Radius of gyration: 27.68 Å; Cα contacts (8 Å, |Δi|>4): 55; chains: 1; bounding box: 82×60×39 Å

Organism: NCBI:txid1930273

Solvent-accessible surface area (backbone atoms only — not comparable to full-atom values): 8454 Å² total; per-residue (Å²): 136,86,80,89,83,66,89,61,58,42,11,65,87,80,58,45,67,36,76,54,56,40,23,22,72,69,59,44,51,52,50,50,55,55,42,70,76,43,56,73,70,55,32,51,58,51,51,52,51,34,37,74,69,66,63,32,51,72,79,76,70,98,64,84,82,65,88,78,48,89,53,50,66,57,51,50,53,50,45,68,76,51,63,81,62,80,78,66,68,65,72,71,78,71,78,83,83,78,61,73,75,61,54,60,58,55,55,58,61,53,60,67,59,63,72,78,68,70,77,82,81,79,82,83,80,80,81,88,79,136